Protein AF-A0A917NCA7-F1 (afdb_monomer_lite)

Organism: NCBI:txid343510

pLDDT: mean 83.3, std 11.73, range [55.69, 97.94]

InterPro domains:
  IPR012338 Beta-lactamase/transpeptidase-like [G3DSA:3.40.710.10] (1-68)
  IPR012338 Beta-lactamase/transpeptidase-like [SSF56601] (3-67)

Sequence (68 aa):
MEKNLEDLAQEYVFGPLKMNRTTFSSQLEKDNNTVDVHTELGKPTSIYIGDPPINAAGSLLTTADDFS

Radius of gyration: 13.34 Å; chains: 1; bounding box: 26×26×42 Å

Secondary structure (DSSP, 8-state):
-PPPHHHHHIIIIIHHHT-TT-B---TTS--TTSPPEE-TTS-EE----TTTT-TTSS--B--HHHH-

Foldseek 3Di:
DDDDPFRVCCVPPCVVLVQVFKGLDFCPPVDPPDDFDADPVRHTDGPDQDVVGDSPPPSIDGDPVSVD

Structure (mmCIF, N/CA/C/O backbone):
data_AF-A0A917NCA7-F1
#
_entry.id   AF-A0A917NCA7-F1
#
loop_
_atom_site.group_PDB
_atom_site.id
_atom_site.type_symbol
_atom_site.label_atom_id
_atom_site.label_alt_id
_atom_site.label_comp_id
_atom_site.label_asym_id
_atom_site.label_entity_id
_atom_site.label_seq_id
_atom_site.pdbx_PDB_ins_code
_atom_site.Cartn_x
_atom_site.Cartn_y
_a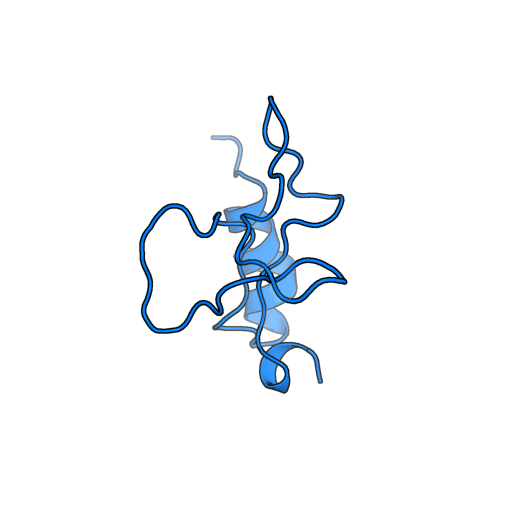tom_site.Cartn_z
_atom_site.occupancy
_atom_site.B_iso_or_equiv
_atom_site.auth_seq_id
_atom_site.auth_comp_id
_atom_site.auth_asym_id
_atom_site.auth_atom_id
_atom_site.pdbx_PDB_model_num
ATOM 1 N N . MET A 1 1 ? 3.636 13.743 22.469 1.00 59.09 1 MET A N 1
ATOM 2 C CA . MET A 1 1 ? 4.440 13.024 21.463 1.00 59.09 1 MET A CA 1
ATOM 3 C C . MET A 1 1 ? 3.663 13.120 20.167 1.00 59.09 1 MET A C 1
ATOM 5 O O . MET A 1 1 ? 2.484 12.788 20.185 1.00 59.09 1 MET A O 1
ATOM 9 N N . GLU A 1 2 ? 4.250 13.694 19.123 1.00 79.38 2 GLU A N 1
ATOM 10 C CA . GLU A 1 2 ? 3.608 13.786 17.808 1.00 79.38 2 GLU A CA 1
ATOM 11 C C . GLU A 1 2 ? 3.629 12.393 17.163 1.00 79.38 2 GLU A C 1
ATOM 13 O O . GLU A 1 2 ? 4.666 11.729 17.190 1.00 79.38 2 GLU A O 1
ATOM 18 N N . LYS A 1 3 ? 2.473 11.911 16.692 1.00 83.62 3 LYS A N 1
ATOM 19 C CA . LYS A 1 3 ? 2.362 10.616 16.005 1.00 83.62 3 LYS A CA 1
ATOM 20 C C . LYS A 1 3 ? 2.855 10.775 14.568 1.00 83.62 3 LYS A C 1
ATOM 22 O O . LYS A 1 3 ? 2.593 11.807 13.951 1.00 83.62 3 LYS A O 1
ATOM 27 N N . ASN A 1 4 ? 3.558 9.775 14.042 1.00 87.06 4 ASN A N 1
ATOM 28 C CA . ASN A 1 4 ? 4.001 9.812 12.648 1.00 87.06 4 ASN A CA 1
ATOM 29 C C . ASN A 1 4 ? 2.830 9.481 11.690 1.00 87.06 4 ASN A C 1
ATOM 31 O O . ASN A 1 4 ? 1.748 9.082 12.123 1.00 87.06 4 ASN A O 1
ATOM 35 N N . LEU A 1 5 ? 3.030 9.668 10.381 1.00 86.31 5 LEU A N 1
ATOM 36 C CA . LEU A 1 5 ? 1.983 9.427 9.379 1.00 86.31 5 LEU A CA 1
ATOM 37 C C . LEU A 1 5 ? 1.489 7.971 9.359 1.00 86.31 5 LEU A C 1
ATOM 39 O O . LEU A 1 5 ? 0.291 7.757 9.201 1.00 86.31 5 LEU A O 1
ATOM 43 N N . GLU A 1 6 ? 2.386 6.995 9.514 1.00 88.19 6 GLU A N 1
ATOM 44 C CA . GLU A 1 6 ? 2.024 5.573 9.562 1.00 88.19 6 GLU A CA 1
ATOM 45 C C . GLU A 1 6 ? 1.109 5.313 10.762 1.00 88.19 6 GLU A C 1
ATOM 47 O O . GLU A 1 6 ? 0.026 4.764 10.589 1.00 88.19 6 GLU A O 1
ATOM 52 N N . ASP A 1 7 ? 1.473 5.801 11.952 1.00 91.44 7 ASP A N 1
ATOM 53 C CA . ASP A 1 7 ? 0.671 5.643 13.170 1.00 91.44 7 ASP A CA 1
ATOM 54 C C . ASP A 1 7 ? -0.739 6.228 12.992 1.00 91.44 7 ASP A C 1
ATOM 56 O O . ASP A 1 7 ? -1.735 5.615 13.381 1.00 91.44 7 ASP A O 1
ATOM 60 N N . LEU A 1 8 ? -0.829 7.420 12.392 1.00 92.94 8 LEU A N 1
ATOM 61 C CA . LEU A 1 8 ? -2.102 8.093 12.133 1.00 92.94 8 LEU A CA 1
ATOM 62 C C . LEU A 1 8 ? -2.936 7.345 11.087 1.00 92.94 8 LEU A C 1
ATOM 64 O O . LEU A 1 8 ? -4.147 7.211 11.249 1.00 92.94 8 LEU A O 1
ATOM 68 N N . ALA A 1 9 ? -2.315 6.841 10.022 1.00 92.19 9 ALA A N 1
ATOM 69 C CA . ALA A 1 9 ? -3.022 6.086 8.997 1.00 92.19 9 ALA A CA 1
ATOM 70 C C . ALA A 1 9 ? -3.522 4.738 9.527 1.00 92.19 9 ALA A C 1
ATOM 72 O O . ALA A 1 9 ? -4.669 4.381 9.262 1.00 92.19 9 ALA A O 1
ATOM 73 N N . GLN A 1 10 ? -2.722 4.037 10.335 1.00 93.19 10 GLN A N 1
ATOM 74 C CA . GLN A 1 10 ? -3.139 2.809 11.016 1.00 93.19 10 GLN A CA 1
ATOM 75 C C . GLN A 1 10 ? -4.335 3.063 11.945 1.00 93.19 10 GLN A C 1
ATOM 77 O O . GLN A 1 10 ? -5.299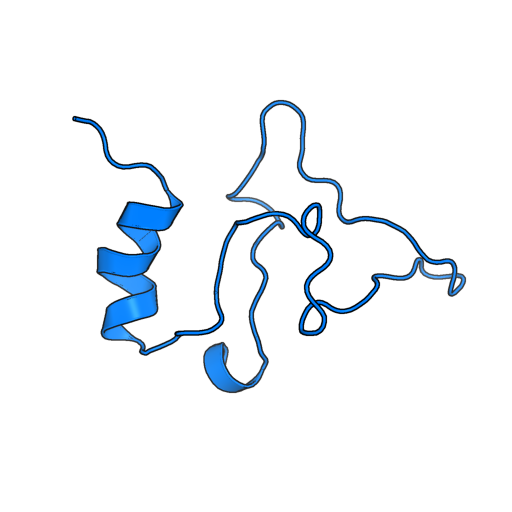 2.298 11.933 1.00 93.19 10 GLN A O 1
ATOM 82 N N . GLU A 1 11 ? -4.320 4.162 12.706 1.00 96.06 11 GLU A N 1
ATOM 83 C CA . GLU A 1 11 ? -5.395 4.516 13.642 1.00 96.06 11 GLU A CA 1
ATOM 84 C C . GLU A 1 11 ? -6.698 4.922 12.939 1.00 96.06 11 GLU A C 1
ATOM 86 O O . GLU A 1 11 ? -7.775 4.455 13.316 1.00 96.06 11 GLU A O 1
ATOM 91 N N . TYR A 1 12 ? -6.617 5.792 11.931 1.00 96.38 12 TYR A N 1
ATOM 92 C CA . TYR A 1 12 ? -7.799 6.469 11.389 1.00 96.38 12 TYR A CA 1
ATOM 93 C C . TYR A 1 12 ? -8.283 5.933 10.039 1.00 96.38 12 TYR A C 1
ATOM 95 O O . TYR A 1 12 ? -9.419 6.219 9.665 1.00 96.38 12 TYR A O 1
ATOM 103 N N . VAL A 1 13 ? -7.466 5.167 9.308 1.00 95.50 13 VAL A N 1
ATOM 104 C CA . VAL A 1 13 ? -7.801 4.685 7.956 1.00 95.50 13 VAL A CA 1
ATOM 105 C C . VAL A 1 13 ? -7.654 3.170 7.853 1.00 95.50 13 VAL A C 1
ATOM 107 O O . VAL A 1 13 ? -8.657 2.476 7.694 1.00 95.50 13 VAL A O 1
ATOM 110 N N . PHE A 1 14 ? -6.437 2.638 7.981 1.00 95.31 14 PHE A N 1
ATOM 111 C CA . PHE A 1 14 ? -6.162 1.226 7.715 1.00 95.31 14 PHE A CA 1
ATOM 112 C C . PHE A 1 14 ? -6.833 0.309 8.737 1.00 95.31 14 PHE A C 1
ATOM 114 O O . PHE A 1 14 ? -7.490 -0.651 8.343 1.00 95.31 14 PHE A O 1
ATOM 121 N N . GLY A 1 15 ? -6.762 0.629 10.033 1.00 96.31 15 GLY A N 1
ATOM 122 C CA . GLY A 1 15 ? -7.425 -0.142 11.086 1.00 96.31 15 GLY A CA 1
ATOM 123 C C . GLY A 1 15 ? -8.946 -0.228 10.898 1.00 96.31 15 GLY A C 1
ATOM 124 O O . GLY A 1 15 ? -9.478 -1.337 10.798 1.00 96.31 15 GLY A O 1
ATOM 125 N N . PRO A 1 16 ? -9.668 0.907 10.795 1.00 97.94 16 PRO A N 1
ATOM 126 C CA . PRO A 1 16 ? -11.113 0.909 10.559 1.00 97.94 16 PRO A CA 1
ATOM 127 C C . PRO A 1 16 ? -11.546 0.186 9.276 1.00 97.94 16 PRO A C 1
ATOM 129 O O . PRO A 1 16 ? -12.574 -0.494 9.280 1.00 97.94 16 PRO A O 1
ATOM 132 N N . LEU A 1 17 ? -10.759 0.297 8.200 1.00 97.44 17 LEU A N 1
ATOM 133 C CA . LEU A 1 17 ? -11.018 -0.372 6.919 1.00 97.44 17 LEU A CA 1
ATOM 134 C C . LEU A 1 17 ? -10.486 -1.812 6.861 1.00 97.44 17 LEU A C 1
ATOM 136 O O . LEU A 1 17 ? -10.721 -2.505 5.878 1.00 97.44 17 LEU A O 1
ATOM 140 N N . LYS A 1 18 ? -9.821 -2.290 7.921 1.00 96.62 18 LYS A N 1
ATOM 141 C CA . LYS A 1 18 ? -9.192 -3.619 8.010 1.00 96.62 18 LYS A CA 1
ATOM 142 C C . LYS A 1 18 ? -8.115 -3.874 6.943 1.00 96.62 18 LYS A C 1
ATOM 144 O O . LYS A 1 18 ? -7.887 -5.021 6.561 1.00 96.62 18 LYS A O 1
ATOM 149 N N . MET A 1 19 ? -7.417 -2.826 6.515 1.00 96.50 19 MET A N 1
ATOM 150 C CA . MET A 1 19 ? -6.311 -2.873 5.553 1.00 96.50 19 MET A CA 1
ATOM 151 C C . MET A 1 19 ? -4.994 -3.287 6.240 1.00 96.50 19 MET A C 1
ATOM 153 O O . MET A 1 19 ? -4.060 -2.499 6.380 1.00 96.50 19 MET A O 1
ATOM 157 N N . ASN A 1 20 ? -4.928 -4.526 6.732 1.00 92.62 20 ASN A N 1
ATOM 158 C CA . ASN A 1 20 ? -3.845 -5.000 7.611 1.00 92.62 20 ASN A CA 1
ATOM 159 C C . ASN A 1 20 ? -2.490 -5.246 6.913 1.00 92.62 20 ASN A C 1
ATOM 161 O O . ASN A 1 20 ? -1.514 -5.588 7.576 1.00 92.62 20 ASN A O 1
ATOM 165 N N . ARG A 1 21 ? -2.425 -5.139 5.585 1.00 91.81 21 ARG A N 1
ATOM 166 C CA . ARG A 1 21 ? -1.234 -5.333 4.738 1.00 91.81 21 ARG A CA 1
ATOM 167 C C . ARG A 1 21 ? -0.934 -4.073 3.924 1.00 91.81 21 ARG A C 1
ATOM 169 O O . ARG A 1 21 ? -0.489 -4.150 2.779 1.00 91.81 21 ARG A O 1
ATOM 176 N N . THR A 1 22 ? -1.215 -2.917 4.516 1.00 91.81 22 THR A N 1
ATOM 177 C CA . THR A 1 22 ? -1.009 -1.603 3.912 1.00 91.81 22 THR A CA 1
ATOM 178 C C . THR A 1 22 ? -0.041 -0.784 4.757 1.00 91.81 22 THR A C 1
ATOM 180 O O . THR A 1 22 ? -0.197 -0.717 5.975 1.00 91.81 22 THR A O 1
ATOM 183 N N . THR A 1 23 ? 0.972 -0.187 4.124 1.00 88.44 23 THR A N 1
ATOM 184 C CA . THR A 1 23 ? 2.021 0.582 4.811 1.00 88.44 23 THR A CA 1
ATOM 185 C C . THR A 1 23 ? 2.671 1.625 3.899 1.00 88.44 23 THR A C 1
ATOM 187 O O . THR A 1 23 ? 2.704 1.470 2.677 1.00 88.44 23 THR A O 1
ATOM 190 N N . PHE A 1 24 ? 3.227 2.682 4.491 1.00 84.19 24 PHE A N 1
ATOM 191 C CA . PHE A 1 24 ? 4.132 3.624 3.824 1.00 84.19 24 PHE A CA 1
ATOM 192 C C . PHE A 1 24 ? 5.610 3.227 3.957 1.00 84.19 24 PHE A C 1
ATOM 194 O O . PHE A 1 24 ? 6.476 3.889 3.379 1.00 84.19 24 PHE A O 1
ATOM 201 N N . SER A 1 25 ? 5.909 2.184 4.736 1.00 75.56 25 SER A N 1
ATOM 202 C CA . SER A 1 25 ? 7.266 1.676 4.943 1.00 75.56 25 SER A CA 1
ATOM 203 C C . SER A 1 25 ? 7.893 1.236 3.621 1.00 75.56 25 SER A C 1
ATOM 205 O O . SER A 1 25 ? 7.288 0.514 2.834 1.00 75.56 25 SER A O 1
ATOM 207 N N . SER A 1 26 ? 9.122 1.681 3.364 1.00 66.00 26 SER A N 1
ATOM 208 C CA . SER A 1 26 ? 9.815 1.375 2.111 1.00 66.00 26 SER A CA 1
ATOM 209 C C . SER A 1 26 ? 10.184 -0.106 1.986 1.00 66.00 26 SER A C 1
ATOM 211 O O . SER A 1 26 ? 10.460 -0.766 2.985 1.00 66.00 26 SER A O 1
ATOM 213 N N . GLN A 1 27 ? 10.374 -0.560 0.746 1.00 61.00 27 GLN A N 1
ATOM 214 C CA . GLN A 1 27 ? 10.882 -1.894 0.391 1.00 61.00 27 GLN A CA 1
ATOM 215 C C . GLN A 1 27 ? 12.333 -2.183 0.865 1.00 61.00 27 GLN A C 1
ATOM 217 O O . GLN A 1 27 ? 12.906 -3.201 0.484 1.00 61.00 27 GLN A O 1
ATOM 222 N N . LEU A 1 28 ? 12.976 -1.276 1.624 1.00 55.69 28 LEU A N 1
ATOM 223 C CA . LEU A 1 28 ? 14.378 -1.395 2.063 1.00 55.69 28 LEU A CA 1
ATOM 224 C C . LEU A 1 28 ? 14.617 -2.604 2.973 1.00 55.69 28 LEU A C 1
ATOM 22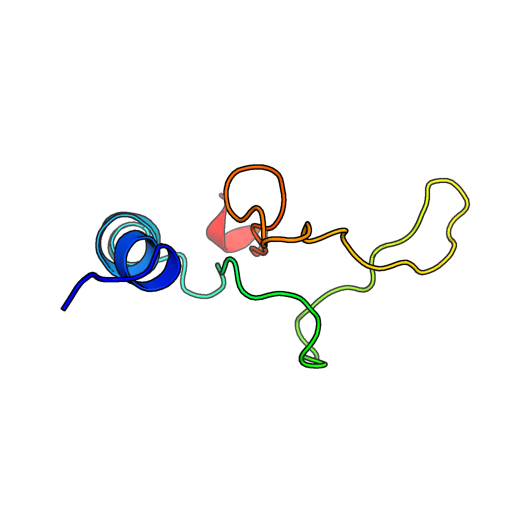6 O O . LEU A 1 28 ? 15.716 -3.162 2.968 1.00 55.69 28 LEU A O 1
ATOM 230 N N . GLU A 1 29 ? 13.601 -3.034 3.717 1.00 57.81 29 GLU A N 1
ATOM 231 C CA . GLU A 1 29 ? 13.634 -4.333 4.373 1.00 57.81 29 GLU A CA 1
ATOM 232 C C . GLU A 1 29 ? 13.121 -5.375 3.388 1.00 57.81 29 GLU A C 1
ATOM 234 O O . GLU A 1 29 ? 11.994 -5.294 2.906 1.00 57.81 29 GLU A O 1
ATOM 239 N N . LYS A 1 30 ? 13.989 -6.328 3.040 1.00 57.88 30 LYS A N 1
ATOM 240 C CA . LYS A 1 30 ? 13.696 -7.406 2.097 1.00 57.88 30 LYS A CA 1
ATOM 241 C C . LYS A 1 30 ? 12.602 -8.315 2.672 1.00 57.88 30 LYS A C 1
ATOM 243 O O . LYS A 1 30 ? 12.899 -9.343 3.274 1.00 57.88 30 LYS A O 1
ATOM 248 N N . ASP A 1 31 ? 11.351 -7.907 2.508 1.00 69.31 31 ASP A N 1
ATOM 249 C CA . ASP A 1 31 ? 10.159 -8.674 2.844 1.00 69.31 31 ASP A CA 1
ATOM 250 C C . ASP A 1 31 ? 9.781 -9.563 1.654 1.00 69.31 31 ASP A C 1
ATOM 252 O O . ASP A 1 31 ? 9.662 -9.100 0.519 1.00 69.31 31 ASP A O 1
ATOM 256 N N . ASN A 1 32 ? 9.558 -10.849 1.919 1.00 78.50 32 ASN A N 1
ATOM 257 C CA . ASN A 1 32 ? 9.136 -11.827 0.916 1.00 78.50 32 ASN A CA 1
ATOM 258 C C . ASN A 1 32 ? 7.731 -11.549 0.348 1.00 78.50 32 ASN A C 1
ATOM 260 O O . ASN A 1 32 ? 7.351 -12.168 -0.644 1.00 78.50 32 ASN A O 1
ATOM 264 N N . ASN A 1 33 ? 6.954 -10.659 0.972 1.00 80.75 33 ASN A N 1
ATOM 265 C CA . ASN A 1 33 ? 5.620 -10.263 0.517 1.00 80.75 33 ASN A CA 1
ATOM 266 C C . ASN A 1 33 ? 5.618 -8.979 -0.323 1.00 80.75 33 ASN A C 1
ATOM 268 O O . ASN A 1 33 ? 4.563 -8.557 -0.795 1.00 80.75 33 ASN A O 1
ATOM 272 N N . THR A 1 34 ? 6.783 -8.359 -0.519 1.00 81.25 34 THR A N 1
ATOM 273 C CA . THR A 1 34 ? 6.929 -7.161 -1.342 1.00 81.25 34 THR A CA 1
ATOM 274 C C . THR A 1 34 ? 7.418 -7.546 -2.734 1.00 81.25 34 THR A C 1
ATOM 276 O O . THR A 1 34 ? 8.396 -8.274 -2.884 1.00 81.25 34 THR A O 1
ATOM 279 N N . VAL A 1 35 ? 6.732 -7.061 -3.769 1.00 83.19 35 VAL A N 1
ATOM 280 C CA . VAL A 1 35 ? 7.091 -7.351 -5.164 1.00 83.19 35 VAL A CA 1
ATOM 281 C C . VAL A 1 35 ? 8.262 -6.495 -5.644 1.00 83.19 35 VAL A C 1
ATOM 283 O O . VAL A 1 35 ? 8.357 -5.307 -5.323 1.00 83.19 35 VAL A O 1
ATOM 286 N N . ASP A 1 36 ? 9.106 -7.081 -6.493 1.00 83.69 36 ASP A N 1
ATOM 287 C CA . ASP A 1 36 ? 10.113 -6.337 -7.245 1.00 83.69 36 ASP A CA 1
ATOM 288 C C . ASP A 1 36 ? 9.432 -5.453 -8.299 1.00 83.69 36 ASP A C 1
ATOM 290 O O . ASP A 1 36 ? 8.675 -5.930 -9.156 1.00 83.69 36 ASP A O 1
ATOM 294 N N . VAL A 1 37 ? 9.722 -4.153 -8.272 1.00 85.00 37 VAL A N 1
ATOM 295 C CA . VAL A 1 37 ? 9.250 -3.230 -9.308 1.00 85.00 37 VAL A CA 1
ATOM 296 C C . VAL A 1 37 ? 10.170 -3.276 -10.522 1.00 85.00 37 VAL A C 1
ATOM 298 O O . VAL A 1 37 ? 11.381 -3.458 -10.409 1.00 85.00 37 VAL A O 1
ATOM 301 N N . HIS A 1 38 ? 9.586 -3.106 -11.704 1.00 89.88 38 HIS A N 1
ATOM 302 C CA . HIS A 1 38 ? 10.303 -3.172 -12.970 1.00 89.88 38 HIS A CA 1
ATOM 303 C C . HIS A 1 38 ? 10.029 -1.917 -13.800 1.00 89.88 38 HIS A C 1
ATOM 305 O O . HIS A 1 38 ? 8.920 -1.384 -13.779 1.00 89.88 38 HIS A O 1
ATOM 311 N N . THR A 1 39 ? 11.034 -1.448 -14.539 1.00 90.31 39 THR A N 1
ATOM 312 C CA . THR A 1 39 ? 10.856 -0.373 -15.524 1.00 90.31 39 THR A CA 1
ATOM 313 C C . THR A 1 39 ? 9.993 -0.839 -16.697 1.00 90.31 39 THR A C 1
ATOM 315 O O . THR A 1 39 ? 9.743 -2.032 -16.877 1.00 90.31 39 THR A O 1
ATOM 318 N N . GLU A 1 40 ? 9.611 0.088 -17.569 1.00 92.50 40 GLU A N 1
ATOM 319 C CA . GLU A 1 40 ? 8.914 -0.183 -18.830 1.00 92.50 40 GLU A CA 1
ATOM 320 C C . GLU A 1 40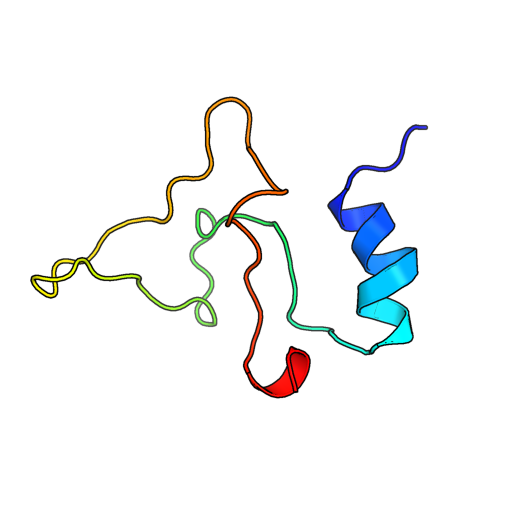 ? 9.677 -1.143 -19.762 1.00 92.50 40 GLU A C 1
ATOM 322 O O . GLU A 1 40 ? 9.090 -1.757 -20.648 1.00 92.50 40 GLU A O 1
ATOM 327 N N . LEU A 1 41 ? 10.985 -1.310 -19.536 1.00 96.00 41 LEU A N 1
ATOM 328 C CA . LEU A 1 41 ? 11.850 -2.252 -20.250 1.00 96.00 41 LEU A CA 1
ATOM 329 C C . LEU A 1 41 ? 12.026 -3.591 -19.512 1.00 96.00 41 LEU A C 1
ATOM 331 O O . LEU A 1 41 ? 12.874 -4.393 -19.899 1.00 96.00 41 LEU A O 1
ATOM 335 N N . GLY A 1 42 ? 11.285 -3.819 -18.425 1.00 93.31 42 GLY A N 1
ATOM 336 C CA . GLY A 1 42 ? 11.362 -5.036 -17.620 1.00 93.31 42 GLY A CA 1
ATOM 337 C C . GLY A 1 42 ? 12.633 -5.152 -16.777 1.00 93.31 42 GLY A C 1
ATOM 338 O O . GLY A 1 42 ? 13.010 -6.259 -16.403 1.00 93.31 42 GLY A O 1
ATOM 339 N N . LYS A 1 43 ? 13.333 -4.046 -16.490 1.00 93.50 43 LYS A N 1
ATOM 340 C CA . LYS A 1 43 ? 14.522 -4.073 -15.623 1.00 93.50 43 LYS A CA 1
ATOM 341 C C . LYS A 1 43 ? 14.118 -3.866 -14.163 1.00 93.50 43 LYS A C 1
ATOM 343 O O . LYS A 1 43 ? 13.405 -2.894 -13.914 1.00 93.50 43 LYS A O 1
ATOM 348 N N . PRO A 1 44 ? 14.589 -4.695 -13.211 1.00 88.50 44 PRO A N 1
ATOM 349 C CA . PRO A 1 44 ? 14.352 -4.461 -11.791 1.00 88.50 44 PRO A CA 1
ATOM 350 C C . PRO A 1 44 ? 14.822 -3.066 -11.374 1.00 88.50 44 PRO A C 1
ATOM 352 O O . PRO A 1 44 ? 15.884 -2.603 -11.799 1.00 88.50 44 PRO A O 1
ATOM 355 N N . THR A 1 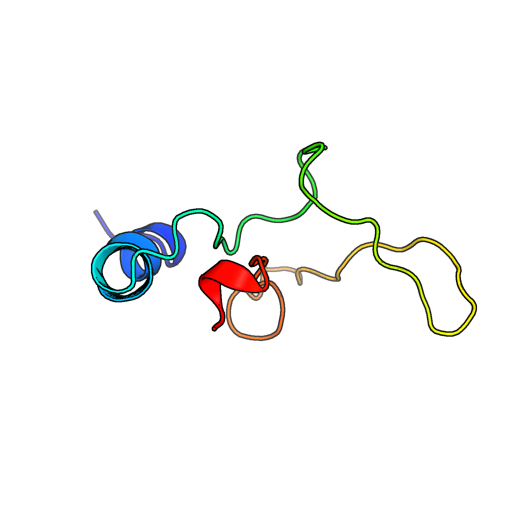45 ? 14.027 -2.393 -10.556 1.00 86.69 45 THR A N 1
ATOM 356 C CA . THR A 1 45 ? 14.334 -1.075 -10.003 1.00 86.69 45 THR A CA 1
ATOM 357 C C . THR A 1 45 ? 13.790 -0.969 -8.578 1.00 86.69 45 THR A C 1
ATOM 359 O O . THR A 1 45 ? 13.233 -1.928 -8.051 1.00 86.69 45 THR A O 1
ATOM 362 N N . SER A 1 46 ? 13.975 0.176 -7.931 1.00 80.50 46 SER A N 1
ATOM 363 C CA . SER A 1 46 ? 13.399 0.464 -6.616 1.00 80.50 46 SER A CA 1
ATOM 364 C C . SER A 1 46 ? 12.452 1.646 -6.732 1.00 80.50 46 SER A C 1
ATOM 366 O O . SER A 1 46 ? 12.705 2.574 -7.503 1.00 80.50 46 SER A O 1
ATOM 368 N N . ILE A 1 47 ? 11.368 1.632 -5.956 1.00 77.62 47 ILE A N 1
ATOM 369 C CA . ILE A 1 47 ? 10.480 2.792 -5.862 1.00 77.62 47 ILE A CA 1
ATOM 370 C C . ILE A 1 47 ? 11.281 3.956 -5.271 1.00 77.62 47 ILE A C 1
ATOM 372 O O . ILE A 1 47 ? 11.918 3.822 -4.225 1.00 77.62 47 ILE A O 1
ATOM 376 N N . TYR A 1 48 ? 11.263 5.104 -5.948 1.00 75.50 48 TYR A N 1
ATOM 377 C CA . TYR A 1 48 ? 11.877 6.317 -5.425 1.00 75.50 48 TYR A CA 1
ATOM 378 C C . TYR A 1 48 ? 11.063 6.832 -4.236 1.00 75.50 48 TYR A C 1
ATOM 380 O O . TYR A 1 48 ? 9.906 7.214 -4.389 1.00 75.50 48 TYR A O 1
ATOM 388 N N . ILE A 1 49 ? 11.679 6.846 -3.056 1.00 72.94 49 ILE A N 1
ATOM 389 C CA . ILE A 1 49 ? 11.021 7.237 -1.801 1.00 72.94 49 ILE A CA 1
ATOM 390 C C . ILE A 1 49 ? 11.176 8.726 -1.454 1.00 72.94 49 ILE A C 1
ATOM 392 O O . ILE A 1 49 ? 10.506 9.194 -0.540 1.00 72.94 49 ILE A O 1
ATOM 396 N N . GLY A 1 50 ? 11.991 9.489 -2.194 1.00 69.31 50 GLY A N 1
ATOM 397 C CA . GLY A 1 50 ? 12.298 10.894 -1.885 1.00 69.31 50 GLY A CA 1
ATOM 398 C C . GLY A 1 50 ? 13.429 11.081 -0.865 1.00 69.31 50 GLY A C 1
ATOM 399 O O . GLY A 1 50 ? 13.760 10.162 -0.120 1.00 69.31 50 GLY A O 1
ATOM 400 N N . ASP A 1 51 ? 14.016 12.282 -0.840 1.00 68.00 51 ASP A N 1
ATOM 401 C CA . ASP A 1 51 ? 14.875 12.771 0.251 1.00 68.00 51 ASP A CA 1
ATOM 402 C C . ASP A 1 51 ? 14.511 14.243 0.568 1.00 68.00 51 ASP A C 1
ATOM 404 O O . ASP A 1 51 ? 14.832 15.129 -0.233 1.00 68.00 51 ASP A O 1
ATOM 408 N N . PRO A 1 52 ? 13.781 14.523 1.671 1.00 72.50 52 PRO A N 1
ATOM 409 C CA . PRO A 1 52 ? 13.294 13.569 2.676 1.00 72.50 52 PRO A CA 1
ATOM 410 C C . PRO A 1 52 ? 12.172 12.654 2.136 1.00 72.50 52 PRO A C 1
ATOM 412 O O . PRO A 1 52 ? 11.573 12.977 1.107 1.00 72.50 52 PRO A O 1
ATOM 415 N N . PRO A 1 53 ? 11.851 11.533 2.816 1.00 70.75 53 PRO A N 1
ATOM 416 C CA . PRO A 1 53 ? 10.815 10.603 2.371 1.00 70.75 53 PRO A CA 1
ATOM 417 C C . PRO A 1 53 ? 9.460 11.279 2.112 1.00 70.75 53 PRO A C 1
ATOM 419 O O . PRO A 1 53 ? 8.921 11.967 2.983 1.00 70.75 53 PRO A O 1
ATOM 422 N N . ILE A 1 54 ? 8.888 11.071 0.923 1.00 68.31 54 ILE A N 1
ATOM 423 C CA . ILE A 1 54 ? 7.613 11.672 0.500 1.00 68.31 54 ILE A CA 1
ATOM 424 C C . ILE A 1 54 ? 6.514 10.612 0.555 1.00 68.31 54 ILE A C 1
ATOM 426 O O . ILE A 1 54 ? 6.079 10.070 -0.462 1.00 68.31 54 ILE A O 1
ATOM 430 N N . ASN A 1 55 ? 6.022 10.343 1.763 1.00 66.75 55 ASN A N 1
ATOM 431 C CA . ASN A 1 55 ? 5.046 9.272 1.972 1.00 66.75 55 ASN A CA 1
ATOM 432 C C . ASN A 1 55 ? 3.662 9.542 1.336 1.00 66.75 55 ASN A C 1
ATOM 434 O O . ASN A 1 55 ? 2.851 8.638 1.173 1.00 66.75 55 ASN A O 1
ATOM 438 N N . ALA A 1 56 ? 3.383 10.790 0.948 1.00 63.78 56 ALA A N 1
ATOM 439 C CA . ALA A 1 56 ? 2.070 11.223 0.466 1.00 63.78 56 ALA A CA 1
ATOM 440 C C . ALA A 1 56 ? 1.874 11.141 -1.063 1.00 63.78 56 ALA A C 1
ATOM 442 O O . ALA A 1 56 ? 0.779 11.433 -1.537 1.00 63.78 56 ALA A O 1
ATOM 443 N N . ALA A 1 57 ? 2.907 10.798 -1.845 1.00 67.00 57 ALA A N 1
ATOM 444 C CA . ALA A 1 57 ? 2.882 10.983 -3.306 1.00 67.00 57 ALA 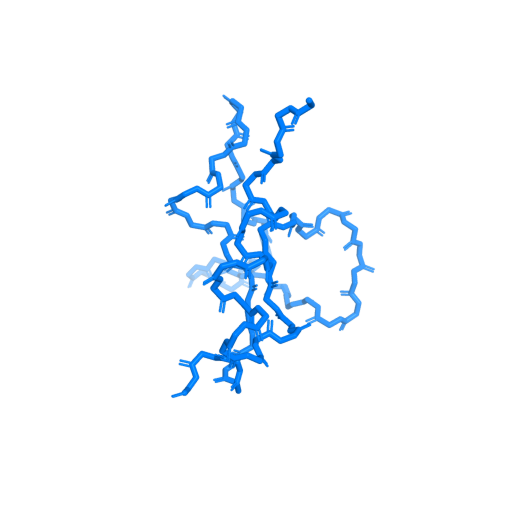A CA 1
ATOM 445 C C . ALA A 1 57 ? 3.095 9.708 -4.142 1.00 67.00 57 ALA A C 1
ATOM 447 O O . ALA A 1 57 ? 2.983 9.769 -5.365 1.00 67.00 57 ALA A O 1
ATOM 448 N N . GLY A 1 58 ? 3.383 8.559 -3.520 1.00 73.94 58 GLY A N 1
ATOM 449 C CA . GLY A 1 58 ? 3.580 7.310 -4.270 1.00 73.94 58 GLY A CA 1
ATOM 450 C C . GLY A 1 58 ? 4.251 6.156 -3.527 1.00 73.94 58 GLY A C 1
ATOM 451 O O . GLY A 1 58 ? 4.673 5.205 -4.175 1.00 73.94 58 GLY A O 1
ATOM 452 N N . SER A 1 59 ? 4.381 6.222 -2.199 1.00 79.06 59 SER A N 1
ATOM 453 C CA . SER A 1 59 ? 5.065 5.185 -1.414 1.00 79.06 59 SER A CA 1
ATOM 454 C C . SER A 1 59 ? 4.125 4.166 -0.765 1.00 79.06 59 SER A C 1
ATOM 456 O O . SER A 1 59 ? 4.604 3.290 -0.051 1.00 79.06 59 SER A O 1
ATOM 458 N N . LEU A 1 60 ? 2.806 4.288 -0.960 1.00 86.88 60 LEU A N 1
ATOM 459 C CA . LEU A 1 60 ? 1.845 3.364 -0.366 1.00 86.88 60 LEU A CA 1
ATOM 460 C C . LEU A 1 60 ? 2.023 1.977 -0.985 1.00 86.88 60 LEU A C 1
ATOM 462 O O . LEU A 1 60 ? 1.752 1.775 -2.170 1.00 86.88 60 LEU A O 1
ATOM 466 N N . LEU A 1 61 ? 2.440 1.026 -0.162 1.00 88.06 61 LEU A N 1
ATOM 467 C CA . LEU A 1 61 ? 2.459 -0.386 -0.497 1.00 88.06 61 LEU A CA 1
ATOM 468 C C . LEU A 1 61 ? 1.207 -1.019 0.096 1.00 88.06 61 LEU A C 1
ATOM 470 O O . LEU A 1 61 ? 0.913 -0.856 1.279 1.00 88.06 61 LEU A O 1
ATOM 474 N N . THR A 1 62 ? 0.446 -1.716 -0.738 1.00 91.31 62 THR A N 1
ATOM 475 C CA . THR A 1 62 ? -0.797 -2.374 -0.336 1.00 91.31 62 THR A CA 1
ATOM 476 C C . THR A 1 62 ? -1.021 -3.625 -1.174 1.00 91.31 62 THR A C 1
ATOM 478 O O . THR A 1 62 ? -0.403 -3.810 -2.227 1.00 91.31 62 THR A O 1
ATOM 481 N N . THR A 1 63 ? -1.915 -4.491 -0.713 1.00 92.69 63 THR A N 1
ATOM 482 C CA . THR A 1 63 ? -2.375 -5.640 -1.493 1.00 92.69 63 THR A CA 1
ATOM 483 C C . THR A 1 63 ? -3.667 -5.298 -2.223 1.00 92.69 63 THR A C 1
ATOM 485 O O . THR A 1 63 ? -4.422 -4.430 -1.797 1.00 92.69 63 THR A O 1
ATOM 488 N N . ALA A 1 64 ? -3.960 -6.011 -3.312 1.00 93.62 64 ALA A N 1
ATOM 489 C CA . ALA A 1 64 ? -5.220 -5.823 -4.032 1.00 93.62 64 ALA A CA 1
ATOM 490 C C . ALA A 1 64 ? -6.458 -6.076 -3.149 1.00 93.62 64 ALA A C 1
ATOM 492 O O . ALA A 1 64 ? -7.475 -5.428 -3.349 1.00 93.62 64 ALA A O 1
ATOM 493 N N . ASP A 1 65 ? -6.353 -6.991 -2.181 1.00 95.56 65 ASP A N 1
ATOM 494 C CA . ASP A 1 65 ? -7.432 -7.347 -1.248 1.00 95.56 65 ASP A CA 1
ATOM 495 C C . ASP A 1 65 ? -7.662 -6.266 -0.180 1.00 95.56 65 ASP A C 1
ATOM 497 O O . ASP A 1 65 ? -8.784 -6.041 0.248 1.00 95.56 65 ASP A O 1
ATOM 501 N N . ASP A 1 66 ? -6.609 -5.552 0.223 1.00 94.81 66 ASP A N 1
ATOM 502 C CA . ASP A 1 66 ? -6.754 -4.392 1.104 1.00 94.81 66 ASP A CA 1
ATOM 503 C C . ASP A 1 66 ? -7.329 -3.173 0.357 1.00 94.81 66 ASP A C 1
ATOM 505 O O . ASP A 1 66 ? -7.971 -2.327 0.971 1.00 94.81 66 ASP A O 1
ATOM 509 N N . PHE A 1 67 ? -7.086 -3.058 -0.954 1.00 91.44 67 PHE A N 1
ATOM 510 C CA . PHE A 1 67 ? -7.514 -1.913 -1.766 1.00 91.44 67 PHE A CA 1
ATOM 511 C C . PHE A 1 67 ? -8.937 -2.036 -2.344 1.00 91.44 67 PHE A C 1
ATOM 513 O O . PHE A 1 67 ? -9.468 -1.049 -2.859 1.00 91.44 67 PHE A O 1
ATOM 520 N N . SER A 1 68 ? -9.535 -3.231 -2.314 1.00 87.75 68 SER A N 1
ATOM 521 C CA . SER A 1 68 ? -10.869 -3.523 -2.869 1.00 87.75 68 SER A CA 1
ATOM 522 C C . SER A 1 68 ? -12.009 -3.167 -1.924 1.00 87.75 68 SER A C 1
ATOM 524 O O . SER A 1 68 ? -13.013 -2.604 -2.417 1.00 87.75 68 SER A O 1
#